Protein AF-A0A6B3I8T2-F1 (afdb_monomer_lite)

pLDDT: mean 83.53, std 14.92, range [46.38, 98.0]

Sequence (114 aa):
TLPPAAKAWGFLQDWTVAYGYRPGRAAVWMAVLWAAGTAAFSQYDPASIKNDESPLWNPALYALDLLIPVINLGQDGYWRMEGGWQWAAAGLVLVGWVLATTVAAGASRLLRRG

Foldseek 3Di:
DDDPVVVLVVVVVVVVVPDDDALVVLVVVLVNQLVVQQVVCVVDDFDWPDPPPADPDRSSLCLNCLLQVPDHPRHVNTTDQDDCRVVVSVVSNVSSVVSVVSSVVRVVVVVVVD

Structure (mmCIF, N/CA/C/O backbone):
data_AF-A0A6B3I8T2-F1
#
_entry.id   AF-A0A6B3I8T2-F1
#
loop_
_atom_site.group_PDB
_atom_site.id
_atom_site.type_symbol
_atom_site.label_atom_id
_atom_site.label_alt_id
_atom_site.label_comp_id
_atom_site.label_asym_id
_atom_site.label_entity_id
_atom_site.label_seq_id
_atom_site.pdbx_PDB_ins_code
_atom_site.Cartn_x
_atom_site.Cartn_y
_atom_site.Cartn_z
_atom_site.occupancy
_atom_site.B_iso_or_equiv
_atom_site.auth_seq_id
_atom_site.auth_comp_id
_atom_site.auth_asym_id
_atom_site.auth_atom_id
_atom_site.pdbx_PDB_model_num
ATOM 1 N N . THR A 1 1 ? -9.617 -27.587 -6.616 1.00 60.47 1 THR A N 1
ATOM 2 C CA . THR A 1 1 ? -8.981 -26.486 -5.860 1.00 60.47 1 THR A CA 1
ATOM 3 C C . THR A 1 1 ? -9.413 -25.183 -6.513 1.00 60.47 1 THR A C 1
ATOM 5 O O . THR A 1 1 ? -9.269 -25.060 -7.720 1.00 60.47 1 THR A O 1
ATOM 8 N N . LEU A 1 2 ? -10.091 -24.280 -5.796 1.00 48.22 2 LEU A N 1
ATOM 9 C CA . LEU A 1 2 ? -10.659 -23.065 -6.410 1.00 48.22 2 LEU A CA 1
ATOM 10 C C . LEU A 1 2 ? -9.549 -22.105 -6.885 1.00 48.22 2 LEU A C 1
ATOM 12 O O . LEU A 1 2 ? -8.516 -22.029 -6.214 1.00 48.22 2 LEU A O 1
ATOM 16 N N . PRO A 1 3 ? -9.756 -21.362 -7.993 1.00 65.94 3 PRO A N 1
ATOM 17 C CA . PRO A 1 3 ? -8.802 -20.365 -8.467 1.00 65.94 3 PRO A CA 1
ATOM 18 C C . PRO A 1 3 ? -8.499 -19.337 -7.365 1.00 65.94 3 PRO A C 1
ATOM 20 O O . PRO A 1 3 ? -9.426 -18.936 -6.652 1.00 65.94 3 PRO A O 1
ATOM 23 N N . PRO A 1 4 ? -7.250 -18.856 -7.232 1.00 62.53 4 PRO A N 1
ATOM 24 C CA . PRO A 1 4 ? -6.863 -17.892 -6.195 1.00 62.53 4 PRO A CA 1
ATOM 25 C C . PRO A 1 4 ? -7.779 -16.658 -6.139 1.00 62.53 4 PRO A C 1
ATOM 27 O O . PRO A 1 4 ? -8.145 -16.200 -5.058 1.00 62.53 4 PRO A O 1
ATOM 30 N N . ALA A 1 5 ? -8.236 -16.188 -7.305 1.00 56.84 5 ALA A N 1
ATOM 31 C CA . ALA A 1 5 ? -9.156 -15.061 -7.449 1.00 56.84 5 ALA A CA 1
ATOM 32 C C . ALA A 1 5 ? -10.535 -15.303 -6.805 1.00 56.84 5 ALA A C 1
ATOM 34 O O . ALA A 1 5 ? -11.098 -14.402 -6.190 1.00 56.84 5 ALA A O 1
ATOM 35 N N . ALA A 1 6 ? -11.063 -16.528 -6.877 1.00 60.25 6 ALA A N 1
ATOM 36 C CA . ALA A 1 6 ? -12.357 -16.872 -6.286 1.00 60.25 6 ALA A CA 1
ATOM 37 C C . ALA A 1 6 ? -12.285 -16.934 -4.752 1.00 60.25 6 ALA A C 1
ATOM 39 O O . ALA A 1 6 ? -13.232 -16.565 -4.062 1.00 60.25 6 ALA A O 1
ATOM 40 N N . LYS A 1 7 ? -11.135 -17.354 -4.211 1.00 61.59 7 LYS A N 1
ATOM 41 C CA . LYS A 1 7 ? -10.896 -17.378 -2.763 1.00 61.59 7 LYS A CA 1
ATOM 42 C C . LYS A 1 7 ? -10.745 -15.962 -2.199 1.00 61.59 7 LYS A C 1
ATOM 44 O O . LYS A 1 7 ? -11.273 -15.683 -1.128 1.00 61.59 7 LYS A O 1
ATOM 49 N N . ALA A 1 8 ? -10.095 -15.069 -2.948 1.00 61.38 8 ALA A N 1
ATOM 50 C CA . ALA A 1 8 ? -10.016 -13.647 -2.622 1.00 61.38 8 ALA A CA 1
ATOM 51 C C . ALA A 1 8 ? -11.395 -12.964 -2.680 1.00 61.38 8 ALA A C 1
ATOM 53 O O . ALA A 1 8 ? -11.730 -12.193 -1.787 1.00 61.38 8 ALA A O 1
ATOM 54 N N . TRP A 1 9 ? -12.222 -13.302 -3.676 1.00 65.25 9 TRP A N 1
ATOM 55 C CA . TRP A 1 9 ? -13.585 -12.779 -3.813 1.00 65.25 9 TRP A CA 1
ATOM 56 C C . TRP A 1 9 ? -14.516 -13.211 -2.671 1.00 65.25 9 TRP A C 1
ATOM 58 O O . TRP A 1 9 ? -15.245 -12.384 -2.128 1.00 65.25 9 TRP A O 1
ATOM 68 N N . GLY A 1 10 ? -14.449 -14.482 -2.256 1.00 63.66 10 GLY A N 1
ATOM 69 C CA . GLY A 1 10 ? -15.210 -14.979 -1.104 1.00 63.66 10 GLY A CA 1
ATOM 70 C C . GLY A 1 10 ? -14.803 -14.297 0.205 1.00 63.66 10 GLY A C 1
ATOM 71 O O . GLY A 1 10 ? -15.658 -13.874 0.975 1.00 63.66 10 GLY A O 1
ATOM 72 N N . PHE A 1 11 ? -13.500 -14.079 0.410 1.00 61.91 11 PHE A N 1
ATOM 73 C CA . PHE A 1 11 ? -13.003 -13.350 1.581 1.00 61.91 11 PHE A CA 1
ATOM 74 C C . PHE A 1 11 ? -13.473 -11.889 1.601 1.00 61.91 11 PHE A C 1
ATOM 76 O O . PHE A 1 11 ? -13.807 -11.354 2.654 1.00 61.91 11 PHE A O 1
ATOM 83 N N . LEU A 1 12 ? -13.531 -11.252 0.428 1.00 61.94 12 LEU A N 1
ATOM 84 C CA . LEU A 1 12 ? -14.005 -9.881 0.257 1.00 61.94 12 LEU A CA 1
ATOM 85 C C . LEU A 1 12 ? -15.506 -9.742 0.576 1.00 61.94 12 LEU A C 1
ATOM 87 O O . LEU A 1 12 ? -15.923 -8.750 1.183 1.00 61.94 12 LEU A O 1
ATOM 91 N N . GLN A 1 13 ? -16.311 -10.738 0.195 1.00 62.25 13 GLN A N 1
ATOM 92 C CA . GLN 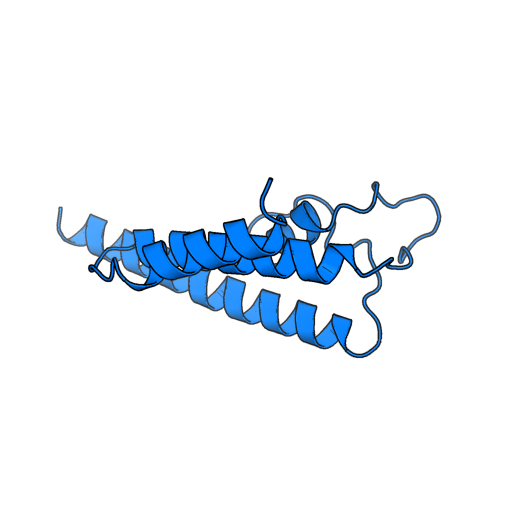A 1 13 ? -17.744 -10.795 0.505 1.00 62.25 13 GLN A CA 1
ATOM 93 C C . GLN A 1 13 ? -17.995 -10.966 2.004 1.00 62.25 13 GLN A C 1
ATOM 95 O O . GLN A 1 13 ? -18.745 -10.187 2.588 1.00 62.25 13 GLN A O 1
ATOM 100 N N . ASP A 1 14 ? -17.314 -11.909 2.651 1.00 63.44 14 ASP A N 1
ATOM 101 C CA . ASP A 1 14 ? -17.508 -12.153 4.085 1.00 63.44 14 ASP A CA 1
ATOM 102 C C . ASP A 1 14 ? -17.078 -10.946 4.941 1.00 63.44 14 ASP A C 1
ATOM 104 O O . ASP A 1 14 ? -17.696 -10.632 5.961 1.00 63.44 14 ASP A O 1
ATOM 108 N N . TRP A 1 15 ? -16.062 -10.199 4.499 1.00 54.19 15 TRP A N 1
ATOM 109 C CA . TRP A 1 15 ? -15.579 -9.006 5.196 1.00 54.19 15 TRP A CA 1
ATOM 110 C C . TRP A 1 15 ? -16.427 -7.750 4.994 1.00 54.19 15 TRP A C 1
ATOM 112 O O . TRP A 1 15 ? -16.490 -6.902 5.886 1.00 54.19 15 TRP A O 1
ATOM 122 N N . THR A 1 16 ? -17.099 -7.614 3.850 1.00 54.97 16 THR A N 1
ATOM 123 C CA . THR A 1 16 ? -17.998 -6.474 3.600 1.00 54.97 16 THR A CA 1
ATOM 124 C C . THR A 1 16 ? -19.311 -6.589 4.375 1.00 54.97 16 THR A C 1
ATOM 126 O O . THR A 1 16 ? -19.879 -5.564 4.755 1.00 54.97 16 THR A O 1
ATOM 129 N N . VAL A 1 17 ? -19.755 -7.810 4.690 1.00 52.25 17 VAL A N 1
ATOM 130 C CA . VAL A 1 17 ? -20.982 -8.074 5.464 1.00 52.25 17 VAL A CA 1
ATOM 131 C C . VAL A 1 17 ? -20.791 -7.820 6.971 1.00 52.25 17 VAL A C 1
ATOM 133 O O . VAL A 1 17 ? -21.732 -7.408 7.651 1.00 52.25 17 VAL A O 1
ATOM 136 N N . ALA A 1 18 ? -19.571 -7.950 7.507 1.00 46.38 18 ALA A N 1
ATOM 137 C CA . ALA A 1 18 ? -19.254 -7.665 8.914 1.00 46.38 18 ALA A CA 1
ATOM 138 C C . ALA A 1 18 ? -19.032 -6.155 9.186 1.00 46.38 18 ALA A C 1
ATOM 140 O O . ALA A 1 18 ? -17.961 -5.704 9.597 1.00 46.38 18 ALA A O 1
ATOM 141 N N . TYR A 1 19 ? -20.056 -5.334 8.945 1.00 50.28 19 TYR A N 1
ATOM 142 C CA . TYR A 1 19 ? -20.011 -3.873 9.082 1.00 50.28 19 TYR A CA 1
ATOM 143 C C . TYR A 1 19 ? -20.284 -3.424 10.540 1.00 50.28 19 TYR A C 1
ATOM 145 O O . TYR A 1 19 ? -21.430 -3.256 10.945 1.00 50.28 19 TYR A O 1
ATOM 153 N N . GLY A 1 20 ? -19.235 -3.187 11.346 1.00 46.81 20 GLY A N 1
ATOM 154 C CA . GLY A 1 20 ? -19.357 -2.698 12.735 1.00 46.81 20 GLY A CA 1
ATOM 155 C C . GLY A 1 20 ? -18.251 -1.713 13.154 1.00 46.81 20 GLY A C 1
ATOM 156 O O . GLY A 1 20 ? -17.068 -1.961 12.947 1.00 46.81 20 GLY A O 1
ATOM 157 N N . TYR A 1 21 ? -18.632 -0.558 13.714 1.00 50.22 21 TYR A N 1
ATOM 158 C CA . TYR A 1 21 ? -17.785 0.584 14.121 1.00 50.22 21 TYR A CA 1
ATOM 159 C C . TYR A 1 21 ? -16.541 0.215 14.962 1.00 50.22 21 TYR A C 1
ATOM 161 O O . TYR A 1 21 ? -16.706 -0.237 16.091 1.00 50.22 21 TYR A O 1
ATOM 169 N N . ARG A 1 22 ? -15.319 0.499 14.463 1.00 60.88 22 ARG A N 1
ATOM 170 C CA . ARG A 1 22 ? -14.045 0.709 15.210 1.00 60.88 22 ARG A CA 1
ATOM 171 C C . ARG A 1 22 ? -12.882 0.999 14.229 1.00 60.88 22 ARG A C 1
ATOM 173 O O . ARG A 1 22 ? -12.980 0.598 13.071 1.00 60.88 22 ARG A O 1
ATOM 180 N N . PRO A 1 23 ? -11.777 1.652 14.645 1.00 59.50 23 PRO A N 1
ATOM 181 C CA . PRO A 1 23 ? -10.592 1.935 13.808 1.00 59.50 23 PRO A CA 1
ATOM 182 C C . PRO A 1 23 ? -9.995 0.728 13.061 1.00 59.50 23 PRO A C 1
ATOM 184 O O . PRO A 1 23 ? -9.318 0.917 12.054 1.00 59.50 23 PRO A O 1
ATOM 187 N N . GLY A 1 24 ? -10.325 -0.506 13.460 1.00 67.25 24 GLY A N 1
ATOM 188 C CA . GLY A 1 24 ? -10.019 -1.713 12.683 1.00 67.25 24 GLY A CA 1
ATOM 189 C C . GLY A 1 24 ? -10.550 -1.692 11.241 1.00 67.25 24 GLY A C 1
ATOM 190 O O . GLY A 1 24 ? -9.975 -2.345 10.382 1.00 67.25 24 GLY A O 1
ATOM 191 N N . ARG A 1 25 ? -11.577 -0.890 10.925 1.00 78.69 25 ARG A N 1
ATOM 192 C CA . ARG A 1 25 ? -12.138 -0.782 9.565 1.00 78.69 25 ARG A CA 1
ATOM 193 C C . ARG A 1 25 ? -11.180 -0.155 8.554 1.00 78.69 25 ARG A C 1
ATOM 195 O O . ARG A 1 25 ? -11.179 -0.549 7.396 1.00 78.69 25 ARG A O 1
ATOM 202 N N . ALA A 1 26 ? -10.375 0.817 8.972 1.00 81.56 26 ALA A N 1
ATOM 203 C CA . ALA A 1 26 ? -9.393 1.413 8.072 1.00 81.56 26 ALA A CA 1
ATOM 204 C C . ALA A 1 26 ? -8.219 0.451 7.834 1.00 81.56 26 ALA A C 1
ATOM 206 O O . ALA A 1 26 ? -7.764 0.334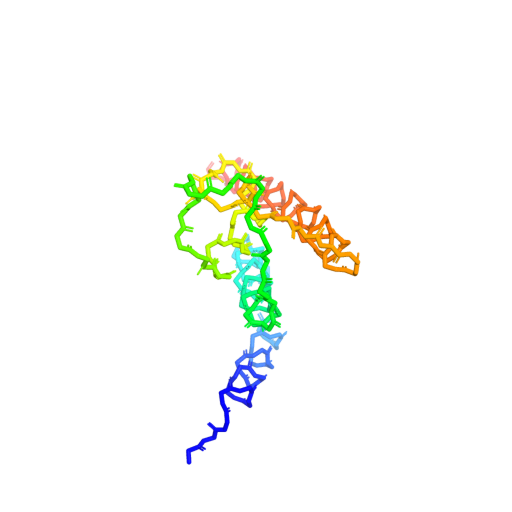 6.705 1.00 81.56 26 ALA A O 1
ATOM 207 N N . ALA A 1 27 ? -7.811 -0.319 8.851 1.00 81.94 27 ALA A N 1
ATOM 208 C CA . ALA A 1 27 ? -6.837 -1.401 8.684 1.00 81.94 27 ALA A CA 1
ATOM 209 C C . ALA A 1 27 ? -7.357 -2.504 7.745 1.00 81.94 27 ALA A C 1
ATOM 211 O O . ALA A 1 27 ? -6.621 -3.003 6.899 1.00 81.94 27 ALA A O 1
ATOM 212 N N . VAL A 1 28 ? -8.648 -2.829 7.848 1.00 86.12 28 VAL A N 1
ATOM 213 C CA . VAL A 1 28 ? -9.344 -3.750 6.944 1.00 86.12 28 VAL A CA 1
ATOM 214 C C . VAL A 1 28 ? -9.260 -3.266 5.492 1.00 86.12 28 VAL A C 1
ATOM 216 O O . VAL A 1 28 ? -8.800 -3.997 4.616 1.00 86.12 28 VAL A O 1
ATOM 219 N N . TRP A 1 29 ? -9.661 -2.019 5.236 1.00 88.31 29 TRP A N 1
ATOM 220 C CA . TRP A 1 29 ? -9.586 -1.434 3.897 1.00 88.31 29 TRP A CA 1
ATOM 221 C C . TRP A 1 29 ? -8.151 -1.324 3.383 1.00 88.31 29 TRP A C 1
ATOM 223 O O . TRP A 1 29 ? -7.919 -1.581 2.206 1.00 88.31 29 TRP A O 1
ATOM 233 N N . MET A 1 30 ? -7.188 -1.024 4.258 1.00 90.00 30 MET A N 1
ATOM 234 C CA . MET A 1 30 ? -5.764 -1.035 3.921 1.00 90.00 30 MET A CA 1
ATOM 235 C C . MET A 1 30 ? -5.330 -2.415 3.414 1.00 90.00 30 MET A C 1
ATOM 237 O O . MET A 1 30 ? -4.699 -2.508 2.369 1.00 90.00 30 MET A O 1
ATOM 241 N N . ALA A 1 31 ? -5.716 -3.492 4.107 1.00 90.69 31 ALA A N 1
ATOM 242 C CA . ALA A 1 31 ? -5.383 -4.860 3.711 1.00 90.69 31 ALA A CA 1
ATOM 243 C C . ALA A 1 31 ? -6.035 -5.259 2.376 1.00 90.69 31 ALA A C 1
ATOM 245 O O . ALA A 1 31 ? -5.389 -5.886 1.538 1.00 90.69 31 ALA A O 1
ATOM 246 N N . VAL A 1 32 ? -7.293 -4.862 2.152 1.00 92.50 32 VAL A N 1
ATOM 247 C CA . VAL A 1 32 ? -8.002 -5.096 0.883 1.00 92.50 32 VAL A CA 1
ATOM 248 C C . VAL A 1 32 ? -7.320 -4.366 -0.272 1.00 92.50 32 VAL A C 1
ATOM 250 O O . VAL A 1 32 ? -7.050 -4.973 -1.307 1.00 92.50 32 VAL A O 1
ATOM 253 N N . LEU A 1 33 ? -7.015 -3.079 -0.099 1.00 94.69 33 LEU A N 1
ATOM 254 C CA . LEU A 1 33 ? -6.334 -2.284 -1.118 1.00 94.69 33 LEU A CA 1
ATOM 255 C C . LEU A 1 33 ? -4.918 -2.786 -1.374 1.00 94.69 33 LEU A C 1
ATOM 257 O O . LEU A 1 33 ? -4.482 -2.799 -2.519 1.00 94.69 33 LEU A O 1
ATOM 261 N N . TRP A 1 34 ? -4.221 -3.245 -0.337 1.00 95.75 34 TRP A N 1
ATOM 262 C CA . TRP A 1 34 ? -2.902 -3.846 -0.472 1.00 95.75 34 TRP A CA 1
ATOM 263 C C . TRP A 1 34 ? -2.961 -5.131 -1.295 1.00 95.75 34 TRP A C 1
ATOM 265 O O . TRP A 1 34 ? -2.189 -5.288 -2.240 1.00 95.75 34 TRP A O 1
ATOM 275 N N . ALA A 1 35 ? -3.911 -6.022 -1.005 1.00 94.19 35 ALA A N 1
ATOM 276 C CA . ALA A 1 35 ? -4.101 -7.246 -1.776 1.00 94.19 35 ALA A CA 1
ATOM 277 C C . ALA A 1 35 ? -4.483 -6.946 -3.237 1.00 94.19 35 ALA A C 1
ATOM 279 O O . ALA A 1 35 ? -3.923 -7.543 -4.157 1.00 94.19 35 ALA A O 1
ATOM 280 N N . ALA A 1 36 ? -5.392 -5.991 -3.460 1.00 94.62 36 ALA A N 1
ATOM 281 C CA . ALA A 1 36 ? -5.799 -5.567 -4.798 1.00 94.62 36 ALA A CA 1
ATOM 282 C C . ALA A 1 36 ? -4.640 -4.924 -5.579 1.00 94.62 36 ALA A C 1
ATOM 284 O O . ALA A 1 36 ? -4.404 -5.286 -6.729 1.00 94.62 36 ALA A O 1
ATOM 285 N N . GLY A 1 37 ? -3.881 -4.025 -4.945 1.00 95.31 37 GLY A N 1
ATOM 286 C CA . GLY A 1 37 ? -2.691 -3.400 -5.518 1.00 95.31 37 GLY A CA 1
ATOM 287 C C . GLY A 1 37 ? -1.618 -4.431 -5.852 1.00 95.31 37 GLY A C 1
ATOM 288 O O . GLY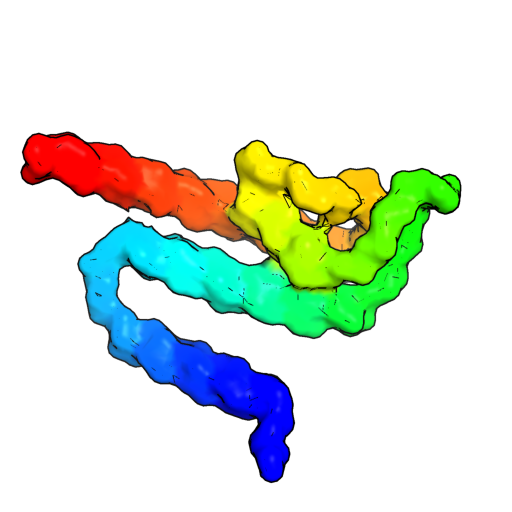 A 1 37 ? -1.107 -4.432 -6.963 1.00 95.31 37 GLY A O 1
ATOM 289 N N . THR A 1 38 ? -1.353 -5.377 -4.948 1.00 95.94 38 THR A N 1
ATOM 290 C CA . THR A 1 38 ? -0.418 -6.490 -5.184 1.00 95.94 38 THR A CA 1
ATOM 291 C C . THR A 1 38 ? -0.809 -7.291 -6.425 1.00 95.94 38 THR A C 1
ATOM 293 O O . THR A 1 38 ? 0.032 -7.543 -7.282 1.00 95.94 38 THR A O 1
ATOM 296 N N . ALA A 1 39 ? -2.085 -7.671 -6.539 1.00 94.94 39 ALA A N 1
ATOM 297 C CA . ALA A 1 39 ? -2.586 -8.448 -7.670 1.00 94.94 39 ALA A CA 1
ATOM 298 C C . ALA A 1 39 ? -2.584 -7.658 -8.989 1.00 94.94 39 ALA A C 1
ATOM 300 O O . ALA A 1 39 ? -2.398 -8.244 -10.054 1.00 94.94 39 ALA A O 1
ATOM 301 N N . ALA A 1 40 ? -2.802 -6.343 -8.929 1.00 94.19 40 ALA A N 1
ATOM 302 C CA . ALA A 1 40 ? -2.735 -5.475 -10.095 1.00 94.19 40 ALA A CA 1
ATOM 303 C C . ALA A 1 40 ? -1.277 -5.294 -10.549 1.00 94.19 40 ALA A C 1
ATOM 305 O O . ALA A 1 40 ? -0.940 -5.625 -11.682 1.00 94.19 40 ALA A O 1
ATOM 306 N N . PHE A 1 41 ? -0.392 -4.856 -9.651 1.00 94.81 41 PHE A N 1
ATOM 307 C CA . PHE A 1 41 ? 1.017 -4.609 -9.957 1.00 94.81 41 PHE A CA 1
ATOM 308 C C . PHE A 1 41 ? 1.805 -5.883 -10.277 1.00 94.81 41 PHE A C 1
ATOM 310 O O . PHE A 1 41 ? 2.807 -5.796 -10.974 1.00 94.81 41 PHE A O 1
ATOM 317 N N . SER A 1 42 ? 1.353 -7.076 -9.865 1.00 94.25 42 SER A N 1
ATOM 318 C CA . SER A 1 42 ? 1.974 -8.334 -10.309 1.00 94.25 42 SER A CA 1
ATOM 319 C C . SER A 1 42 ? 1.801 -8.607 -11.805 1.00 94.25 42 SER A C 1
ATOM 321 O O . SER A 1 42 ? 2.474 -9.482 -12.335 1.00 94.25 42 SER A O 1
ATOM 323 N N . GLN A 1 43 ? 0.880 -7.906 -12.476 1.00 93.81 43 GLN A N 1
ATOM 324 C CA . GLN A 1 43 ? 0.693 -7.977 -13.930 1.00 93.81 43 GLN A CA 1
ATOM 325 C C . GLN A 1 43 ? 1.571 -6.969 -14.684 1.00 93.81 43 GLN A C 1
ATOM 327 O O . GLN A 1 43 ? 1.514 -6.909 -15.911 1.00 93.81 43 GLN A O 1
ATOM 332 N N . TYR A 1 44 ? 2.335 -6.146 -13.964 1.00 91.44 44 TYR A N 1
ATOM 333 C CA . TYR A 1 44 ? 3.199 -5.122 -14.529 1.00 91.44 44 TYR A CA 1
ATOM 334 C C . TYR A 1 44 ? 4.665 -5.456 -14.254 1.00 91.44 44 TYR A C 1
ATOM 336 O O . TYR A 1 44 ? 5.023 -5.868 -13.149 1.00 91.44 44 TYR A O 1
ATOM 344 N N . ASP A 1 45 ? 5.498 -5.256 -15.271 1.00 90.50 45 ASP A N 1
ATOM 345 C CA . ASP A 1 45 ? 6.948 -5.395 -15.186 1.00 90.50 45 ASP A CA 1
ATOM 346 C C . ASP A 1 45 ? 7.581 -4.006 -15.377 1.00 90.50 45 ASP A C 1
ATOM 348 O O . ASP A 1 45 ? 7.755 -3.550 -16.514 1.00 90.50 45 ASP A O 1
ATOM 352 N N . PRO A 1 46 ? 7.791 -3.246 -14.285 1.00 91.06 46 PRO A N 1
ATOM 353 C CA . PRO A 1 46 ? 8.312 -1.892 -14.367 1.00 91.06 46 PRO A CA 1
ATOM 354 C C . PRO A 1 46 ? 9.790 -1.880 -14.744 1.00 91.06 46 PRO A C 1
ATOM 356 O O . PRO A 1 46 ? 10.613 -2.573 -14.149 1.00 91.06 46 PRO A O 1
ATOM 359 N N . ALA A 1 47 ? 10.161 -0.960 -15.631 1.00 90.56 47 ALA A N 1
ATOM 360 C CA . ALA A 1 47 ? 11.562 -0.604 -15.797 1.00 90.56 47 ALA A CA 1
ATOM 361 C C . ALA A 1 47 ? 12.090 0.066 -14.517 1.00 90.56 47 ALA A C 1
ATOM 363 O O . ALA A 1 47 ? 11.417 0.922 -13.925 1.00 90.56 47 ALA A O 1
ATOM 364 N N . SER A 1 48 ? 13.308 -0.284 -14.104 1.00 91.25 48 SER A N 1
ATOM 365 C CA . SER A 1 48 ? 13.987 0.447 -13.040 1.00 91.25 48 SER A CA 1
ATOM 366 C C . SER A 1 48 ? 14.378 1.849 -13.522 1.00 91.25 48 SER A C 1
ATOM 368 O O . SER A 1 48 ? 14.693 2.079 -14.691 1.00 91.25 48 SER A O 1
ATOM 370 N N . ILE A 1 49 ? 14.327 2.827 -12.619 1.00 89.38 49 ILE A N 1
ATOM 371 C CA . ILE A 1 49 ? 14.713 4.216 -12.919 1.00 89.38 49 ILE A CA 1
ATOM 372 C C . ILE A 1 49 ? 16.234 4.323 -13.081 1.00 89.38 49 ILE A C 1
ATOM 374 O O . ILE A 1 49 ? 16.722 5.078 -13.922 1.00 89.38 49 ILE A O 1
ATOM 378 N N . LYS A 1 50 ? 16.977 3.551 -12.284 1.00 86.31 50 LYS A N 1
ATOM 379 C CA . LYS A 1 50 ? 18.423 3.384 -12.397 1.00 86.31 50 LYS A CA 1
ATOM 380 C C . LYS A 1 50 ? 18.736 1.928 -12.707 1.00 86.31 50 LYS A C 1
ATOM 382 O O . LYS A 1 50 ? 18.350 1.038 -11.948 1.00 86.31 50 LYS A O 1
ATOM 387 N N . ASN A 1 51 ? 19.459 1.708 -13.797 1.00 69.69 51 ASN A N 1
ATOM 388 C CA . ASN A 1 51 ? 19.952 0.384 -14.153 1.00 69.69 51 ASN A CA 1
ATOM 389 C C . ASN A 1 51 ? 20.970 -0.068 -13.086 1.00 69.69 51 ASN A C 1
ATOM 391 O O . ASN A 1 51 ? 21.819 0.723 -12.683 1.00 69.69 51 ASN A O 1
ATOM 395 N N . ASP A 1 52 ? 20.831 -1.306 -12.606 1.00 74.00 52 ASP A N 1
ATOM 396 C CA . ASP A 1 52 ? 21.725 -2.004 -11.660 1.00 74.00 52 ASP A CA 1
ATOM 397 C C . ASP A 1 52 ? 21.768 -1.525 -10.189 1.00 74.00 52 ASP A C 1
ATOM 399 O O . ASP A 1 52 ? 22.473 -2.119 -9.376 1.00 74.00 52 ASP A O 1
ATOM 403 N N . GLU A 1 53 ? 20.970 -0.523 -9.799 1.00 83.06 53 GLU A N 1
ATOM 404 C CA . GLU A 1 53 ? 20.850 -0.063 -8.396 1.00 83.06 53 GLU A CA 1
ATOM 405 C C . GLU A 1 53 ? 19.483 -0.371 -7.749 1.00 83.06 53 GLU A C 1
ATOM 407 O O . GLU A 1 53 ? 19.234 0.030 -6.611 1.00 83.06 53 GLU A O 1
ATOM 412 N N . SER A 1 54 ? 18.574 -1.058 -8.449 1.00 85.44 54 SER A N 1
ATOM 413 C CA . SER A 1 54 ? 17.235 -1.369 -7.931 1.00 85.44 54 SER A CA 1
ATOM 414 C C . SER A 1 54 ? 17.191 -2.688 -7.153 1.00 85.44 54 SER A C 1
ATOM 416 O O . SER A 1 54 ? 17.851 -3.654 -7.543 1.00 85.44 54 SER A O 1
ATOM 418 N N . PRO A 1 55 ? 16.358 -2.790 -6.100 1.00 90.56 55 PRO A N 1
ATOM 419 C CA . PRO A 1 55 ? 16.035 -4.087 -5.517 1.00 90.56 55 PRO A CA 1
ATOM 420 C C . PRO A 1 55 ? 15.291 -4.969 -6.526 1.00 90.56 55 PRO A C 1
ATOM 422 O O . PRO A 1 55 ? 14.914 -4.531 -7.611 1.00 90.56 55 PRO A O 1
ATOM 425 N N . LEU A 1 56 ? 15.037 -6.226 -6.161 1.00 91.44 56 LEU A N 1
ATOM 426 C CA . LEU A 1 56 ? 14.139 -7.074 -6.945 1.00 91.44 56 LEU A CA 1
ATOM 427 C C . LEU A 1 56 ? 12.714 -6.509 -6.892 1.00 91.44 56 LEU A C 1
ATOM 429 O O . LEU A 1 56 ? 12.244 -6.103 -5.822 1.00 91.44 56 LEU A O 1
ATOM 433 N N . TRP A 1 57 ? 12.039 -6.506 -8.045 1.00 93.88 57 TRP A N 1
ATOM 434 C CA . TRP A 1 57 ? 10.649 -6.071 -8.151 1.00 93.88 57 TRP A CA 1
ATOM 435 C C . TRP A 1 57 ? 9.772 -6.926 -7.248 1.00 93.88 57 TRP A C 1
ATOM 437 O O . TRP A 1 57 ? 9.717 -8.152 -7.376 1.00 93.88 57 TRP A O 1
ATOM 447 N N . ASN A 1 58 ? 9.087 -6.270 -6.315 1.00 95.56 58 ASN A N 1
ATOM 448 C CA . ASN A 1 58 ? 8.120 -6.919 -5.455 1.00 95.56 58 ASN A CA 1
ATOM 449 C C . ASN A 1 58 ? 6.822 -6.099 -5.448 1.00 95.56 58 ASN A C 1
ATOM 451 O O . ASN A 1 58 ? 6.742 -5.092 -4.739 1.00 95.56 58 ASN A O 1
ATOM 455 N N . PRO A 1 59 ? 5.783 -6.538 -6.180 1.00 95.31 59 PRO A N 1
ATOM 456 C CA . PRO A 1 59 ? 4.537 -5.785 -6.301 1.00 95.31 59 PRO A CA 1
ATOM 457 C C . PRO A 1 59 ? 3.806 -5.638 -4.961 1.00 95.31 59 PRO A C 1
ATOM 459 O O . PRO A 1 59 ? 3.095 -4.656 -4.759 1.00 95.31 59 PRO A O 1
ATOM 462 N N . ALA A 1 60 ? 3.998 -6.578 -4.026 1.00 95.62 60 ALA A N 1
ATOM 463 C CA . ALA A 1 60 ? 3.388 -6.511 -2.702 1.00 95.62 60 ALA A CA 1
ATOM 464 C C . ALA A 1 60 ? 4.046 -5.448 -1.819 1.00 95.62 60 ALA A C 1
ATOM 466 O O . ALA A 1 60 ? 3.342 -4.722 -1.119 1.00 95.62 60 ALA A O 1
ATOM 467 N N . LEU A 1 61 ? 5.378 -5.349 -1.858 1.00 96.25 61 LEU A N 1
ATOM 468 C CA . LEU A 1 61 ? 6.116 -4.304 -1.146 1.00 96.25 61 LEU A CA 1
ATOM 469 C C . LEU A 1 61 ? 5.885 -2.936 -1.788 1.00 96.25 61 LEU A C 1
ATOM 471 O O . LEU A 1 61 ? 5.654 -1.975 -1.068 1.00 96.25 61 LEU A O 1
ATOM 475 N N . TYR A 1 62 ? 5.843 -2.861 -3.121 1.00 96.94 62 TYR A N 1
ATOM 476 C CA . TYR A 1 62 ? 5.516 -1.626 -3.829 1.00 96.94 62 TYR A CA 1
ATOM 477 C C . TYR A 1 62 ? 4.117 -1.115 -3.463 1.00 96.94 62 TYR A C 1
ATOM 479 O O . TYR A 1 62 ? 3.964 0.032 -3.062 1.00 96.94 62 TYR A O 1
ATOM 487 N N . ALA A 1 63 ? 3.089 -1.972 -3.513 1.00 97.00 63 ALA A N 1
ATOM 488 C CA . ALA A 1 63 ? 1.738 -1.589 -3.098 1.00 97.00 63 ALA A CA 1
ATOM 489 C C . ALA A 1 63 ? 1.680 -1.137 -1.628 1.00 97.00 63 ALA A C 1
ATOM 491 O O . ALA A 1 63 ? 0.900 -0.247 -1.288 1.00 97.00 63 ALA A O 1
ATOM 492 N N . LEU A 1 64 ? 2.484 -1.759 -0.759 1.00 96.31 64 LEU A N 1
ATOM 493 C CA . LEU A 1 64 ? 2.558 -1.409 0.655 1.00 96.31 64 LEU A CA 1
ATOM 494 C C . LEU A 1 64 ? 3.247 -0.056 0.876 1.00 96.31 64 LEU A C 1
ATOM 496 O O . LEU A 1 64 ? 2.738 0.726 1.673 1.00 96.31 64 LEU A O 1
ATOM 500 N N . ASP A 1 65 ? 4.317 0.246 0.135 1.00 95.69 65 ASP A N 1
ATOM 501 C CA . ASP A 1 65 ? 4.972 1.564 0.131 1.00 95.69 65 ASP A CA 1
ATOM 502 C C . ASP A 1 65 ? 3.999 2.673 -0.268 1.00 95.69 65 ASP A C 1
ATOM 504 O O . ASP A 1 65 ? 3.918 3.705 0.393 1.00 95.69 65 ASP A O 1
ATOM 508 N N . LEU A 1 66 ? 3.186 2.440 -1.303 1.00 96.81 66 LEU A N 1
ATOM 509 C CA . LEU A 1 66 ? 2.192 3.427 -1.725 1.00 96.81 66 LEU A CA 1
ATOM 510 C C . LEU A 1 66 ? 1.079 3.626 -0.681 1.00 96.81 66 LEU A C 1
ATOM 512 O O . LEU A 1 66 ? 0.565 4.732 -0.529 1.00 96.81 66 LEU A O 1
ATOM 516 N N . LEU A 1 67 ? 0.679 2.569 0.032 1.00 95.50 67 LEU A N 1
ATOM 517 C CA . LEU A 1 67 ? -0.403 2.629 1.021 1.00 95.50 67 LEU A CA 1
ATOM 518 C C . LEU A 1 67 ? 0.035 3.154 2.390 1.00 95.50 67 LEU A C 1
ATOM 520 O O . LEU A 1 67 ? -0.790 3.740 3.094 1.00 95.50 67 LEU A O 1
ATOM 524 N N . ILE A 1 68 ? 1.289 2.922 2.788 1.00 94.62 68 ILE A N 1
ATOM 525 C CA . ILE A 1 68 ? 1.831 3.311 4.093 1.00 94.62 68 ILE A CA 1
ATOM 526 C C . ILE A 1 68 ? 2.744 4.530 3.911 1.00 94.62 68 ILE A C 1
ATOM 528 O O . ILE A 1 68 ? 3.955 4.385 3.797 1.00 94.62 68 ILE A O 1
ATOM 532 N N . PRO A 1 69 ? 2.206 5.760 3.989 1.00 89.62 69 PRO A N 1
ATOM 533 C CA . PRO A 1 69 ? 2.941 6.964 3.593 1.00 89.62 69 PRO A CA 1
ATOM 534 C C . PRO A 1 69 ? 4.120 7.342 4.502 1.00 89.62 69 PRO A C 1
ATOM 536 O O . PRO A 1 69 ? 4.877 8.256 4.192 1.00 89.62 69 PRO A O 1
ATOM 539 N N . VAL A 1 70 ? 4.234 6.711 5.671 1.00 89.00 70 VAL A N 1
ATOM 540 C CA . VAL A 1 70 ? 5.225 7.064 6.699 1.00 89.00 70 VAL A CA 1
ATOM 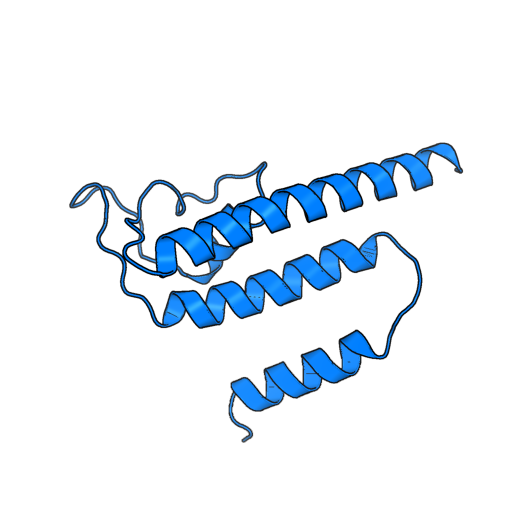541 C C . VAL A 1 70 ? 6.489 6.209 6.585 1.00 89.00 70 VAL A C 1
ATOM 543 O O . VAL A 1 70 ? 7.539 6.604 7.086 1.00 89.00 70 VAL A O 1
ATOM 546 N N . ILE A 1 71 ? 6.394 5.033 5.963 1.00 89.12 71 ILE A N 1
ATOM 547 C CA . ILE A 1 71 ? 7.473 4.045 5.921 1.00 89.12 71 ILE A CA 1
ATOM 548 C C . ILE A 1 71 ? 7.894 3.862 4.470 1.00 89.12 71 ILE A C 1
ATOM 550 O O . ILE A 1 71 ? 7.048 3.788 3.591 1.00 89.12 71 ILE A O 1
ATOM 554 N N . ASN A 1 72 ? 9.200 3.755 4.244 1.00 90.50 72 ASN A N 1
ATOM 555 C CA . ASN A 1 72 ? 9.747 3.349 2.960 1.00 90.50 72 ASN A CA 1
ATOM 556 C C . ASN A 1 72 ? 10.356 1.945 3.098 1.00 90.50 72 ASN A C 1
ATOM 558 O O . ASN A 1 72 ? 11.248 1.731 3.921 1.00 90.50 72 ASN A O 1
ATOM 562 N N . LEU A 1 73 ? 9.850 0.990 2.323 1.00 92.00 73 LEU A N 1
ATOM 563 C CA . LEU A 1 73 ? 10.298 -0.403 2.237 1.00 92.00 73 LEU A CA 1
ATOM 564 C C . LEU A 1 73 ? 11.238 -0.624 1.042 1.00 92.00 73 LEU A C 1
ATOM 566 O O . LEU A 1 73 ? 11.661 -1.753 0.786 1.00 92.00 73 LEU A O 1
ATOM 570 N N . GLY A 1 74 ? 11.587 0.448 0.332 1.00 91.19 74 GLY A N 1
ATOM 571 C CA . GLY A 1 74 ? 12.609 0.475 -0.698 1.00 91.19 74 GLY A CA 1
ATOM 572 C C . GLY A 1 74 ? 12.111 0.165 -2.102 1.00 91.19 74 GLY A C 1
ATOM 573 O O . GLY A 1 74 ? 12.931 -0.229 -2.917 1.00 91.19 74 GLY A O 1
ATOM 574 N N . GLN A 1 75 ? 10.821 0.292 -2.427 1.00 93.06 75 GLN A N 1
ATOM 575 C CA . GLN A 1 75 ? 10.322 0.021 -3.782 1.00 93.06 75 GLN A CA 1
ATOM 576 C C . GLN A 1 75 ? 9.893 1.294 -4.525 1.00 93.06 75 GLN A C 1
ATOM 578 O O . GLN A 1 75 ? 10.300 1.488 -5.669 1.00 93.06 75 GLN A O 1
ATOM 583 N N . ASP A 1 76 ? 9.083 2.165 -3.918 1.00 88.75 76 ASP A N 1
ATOM 584 C CA . ASP A 1 76 ? 8.365 3.248 -4.621 1.00 88.75 76 ASP A CA 1
ATOM 585 C C . ASP A 1 76 ? 9.235 4.258 -5.400 1.00 88.75 76 ASP A C 1
ATOM 587 O O . ASP A 1 76 ? 8.789 4.802 -6.410 1.00 88.75 76 ASP A O 1
ATOM 591 N N . GLY A 1 77 ? 10.490 4.452 -4.994 1.00 89.12 77 GLY A N 1
ATOM 592 C CA . GLY A 1 77 ? 11.465 5.322 -5.661 1.00 89.12 77 GLY A CA 1
ATOM 593 C C . GLY A 1 77 ? 12.336 4.663 -6.740 1.00 89.12 77 GLY A C 1
ATOM 594 O O . GLY A 1 77 ? 13.150 5.354 -7.354 1.00 89.12 77 GLY A O 1
ATOM 595 N N . TYR A 1 78 ? 12.208 3.353 -6.974 1.00 93.50 78 TYR A N 1
ATOM 596 C CA . TYR A 1 78 ? 13.078 2.608 -7.897 1.00 93.50 78 TYR A CA 1
ATOM 597 C C . TYR A 1 78 ? 12.422 2.250 -9.229 1.00 93.50 78 TYR A C 1
ATOM 599 O O . TYR A 1 78 ? 13.132 1.951 -10.190 1.00 93.50 78 TYR A O 1
ATOM 607 N N . TRP A 1 79 ? 11.094 2.303 -9.310 1.00 94.31 79 TRP A N 1
ATOM 608 C CA . TRP A 1 79 ? 10.328 1.749 -10.426 1.00 94.31 79 TRP A CA 1
ATOM 609 C C . TRP A 1 79 ? 9.595 2.826 -11.209 1.00 94.31 79 TRP A C 1
ATOM 611 O O . TRP A 1 79 ? 8.874 3.650 -10.645 1.00 94.31 79 TRP A O 1
ATOM 621 N N . ARG A 1 80 ? 9.735 2.796 -12.536 1.00 92.12 80 ARG A N 1
ATOM 622 C CA . ARG A 1 80 ? 9.053 3.733 -13.424 1.00 92.12 80 ARG A CA 1
ATOM 623 C C . ARG A 1 80 ? 7.679 3.189 -13.815 1.00 92.12 80 ARG A C 1
ATOM 625 O O . ARG A 1 80 ? 7.555 2.251 -14.604 1.00 92.12 80 ARG A O 1
ATOM 632 N N . MET A 1 81 ? 6.633 3.802 -13.267 1.00 94.56 81 MET A N 1
ATOM 633 C CA . MET A 1 81 ? 5.252 3.529 -13.667 1.00 94.56 81 MET A CA 1
ATOM 634 C C . MET A 1 81 ? 4.895 4.359 -14.897 1.00 94.56 81 MET A C 1
ATOM 636 O O . MET A 1 81 ? 5.005 5.583 -14.874 1.00 94.56 81 MET A O 1
ATOM 640 N N . GLU A 1 82 ? 4.448 3.704 -15.966 1.00 93.00 82 GLU A N 1
ATOM 641 C CA . GLU A 1 82 ? 4.098 4.358 -17.228 1.00 93.00 82 GLU A CA 1
ATOM 642 C C . GLU A 1 82 ? 2.609 4.180 -17.567 1.00 93.00 82 GLU A C 1
ATOM 644 O O . GLU A 1 82 ? 1.911 3.300 -17.051 1.00 93.00 82 GLU A O 1
ATOM 649 N N . GLY A 1 83 ? 2.094 5.043 -18.445 1.00 92.88 83 GLY A N 1
ATOM 650 C CA . GLY A 1 83 ? 0.725 4.944 -18.951 1.00 92.88 83 GLY A CA 1
ATOM 651 C C . GLY A 1 83 ? -0.334 5.047 -17.849 1.00 92.88 83 GLY A C 1
ATOM 652 O O . GLY A 1 83 ? -0.349 6.005 -17.079 1.00 92.88 83 GLY A O 1
ATOM 653 N N . GLY A 1 84 ? -1.252 4.079 -17.788 1.00 94.81 84 GLY A N 1
ATOM 654 C CA . GLY A 1 84 ? -2.309 4.038 -16.768 1.00 94.81 84 GLY A CA 1
ATOM 655 C C . GLY A 1 84 ? -1.808 3.688 -15.362 1.00 94.81 84 GLY A C 1
ATOM 656 O O . GLY A 1 84 ? -2.417 4.104 -14.376 1.00 94.81 84 GLY A O 1
ATOM 657 N N . TRP A 1 85 ? -0.676 2.984 -15.247 1.00 95.50 85 TRP A N 1
ATOM 658 C CA . TRP A 1 85 ? -0.138 2.531 -13.961 1.00 95.50 85 TRP A CA 1
ATOM 659 C C . TRP A 1 85 ? 0.341 3.683 -13.080 1.00 95.50 85 TRP A C 1
ATOM 661 O O . TRP A 1 85 ? 0.211 3.599 -11.861 1.00 95.50 85 TRP A O 1
ATOM 671 N N . GLN A 1 86 ? 0.796 4.793 -13.674 1.00 95.62 86 GLN A N 1
ATOM 672 C CA . GLN A 1 86 ? 1.164 5.997 -12.918 1.00 95.62 86 GLN A CA 1
ATOM 673 C C . GLN A 1 86 ? -0.039 6.581 -12.156 1.00 95.62 86 GLN A C 1
ATOM 675 O O . GLN A 1 86 ? 0.089 7.017 -11.016 1.00 95.62 86 GLN A O 1
ATOM 680 N N . TRP A 1 87 ? -1.230 6.538 -12.762 1.00 97.06 87 TRP A N 1
ATOM 681 C CA . TRP A 1 87 ? -2.461 7.041 -12.156 1.00 97.06 87 TRP A CA 1
ATOM 682 C C . TRP A 1 87 ? -3.016 6.065 -11.126 1.00 97.06 87 TRP A C 1
ATOM 684 O O . TRP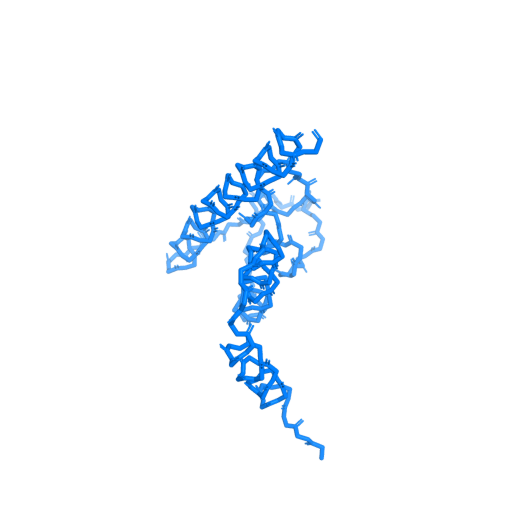 A 1 87 ? -3.516 6.498 -10.091 1.00 97.06 87 TRP A O 1
ATOM 694 N N . ALA A 1 88 ? -2.882 4.758 -11.371 1.00 96.31 88 ALA A N 1
ATOM 695 C CA . ALA A 1 88 ? -3.211 3.738 -10.381 1.00 96.31 88 ALA A CA 1
ATOM 696 C C . ALA A 1 88 ? -2.337 3.885 -9.123 1.00 96.31 88 ALA A C 1
ATOM 698 O O . ALA A 1 88 ? -2.864 3.906 -8.011 1.00 96.31 88 ALA A O 1
ATOM 699 N N . ALA A 1 89 ? -1.025 4.070 -9.300 1.00 96.88 89 ALA A N 1
ATOM 700 C CA . ALA A 1 89 ? -0.086 4.321 -8.213 1.00 96.88 89 ALA A CA 1
ATOM 701 C C . ALA A 1 89 ? -0.418 5.619 -7.462 1.00 96.88 89 ALA A C 1
ATOM 703 O O . ALA A 1 89 ? -0.587 5.597 -6.245 1.00 96.88 89 ALA A O 1
ATOM 704 N N . ALA A 1 90 ? -0.611 6.732 -8.177 1.00 97.12 90 ALA A N 1
ATOM 705 C CA . ALA A 1 90 ? -0.979 8.011 -7.569 1.00 97.12 90 ALA A CA 1
ATOM 706 C C . ALA A 1 90 ? -2.306 7.932 -6.793 1.00 97.12 90 ALA A C 1
ATOM 708 O O . ALA A 1 90 ? -2.408 8.433 -5.674 1.00 97.12 90 ALA A O 1
ATOM 709 N N . GLY A 1 91 ? -3.318 7.264 -7.354 1.00 97.94 91 GLY A N 1
ATOM 710 C CA . GLY A 1 91 ? -4.592 7.031 -6.680 1.00 97.94 91 GLY A CA 1
ATOM 711 C C . GLY A 1 91 ? -4.424 6.218 -5.397 1.00 97.94 91 GLY A C 1
ATOM 712 O O . GLY A 1 91 ? -4.993 6.578 -4.366 1.00 97.94 91 GLY A O 1
ATOM 713 N N . LEU A 1 92 ? -3.601 5.165 -5.435 1.00 97.44 92 LEU A N 1
ATOM 714 C CA . LEU A 1 92 ? -3.317 4.337 -4.265 1.00 97.44 92 LEU A CA 1
ATOM 715 C C . LEU A 1 92 ? -2.603 5.133 -3.161 1.00 97.44 92 LEU A C 1
ATOM 717 O O . LEU A 1 92 ? -2.997 5.017 -2.002 1.00 97.44 92 LEU A O 1
ATOM 721 N N . VAL A 1 93 ? -1.653 6.007 -3.519 1.00 97.56 93 VAL A N 1
ATOM 722 C CA . VAL A 1 93 ? -0.986 6.932 -2.581 1.00 97.56 93 VAL A CA 1
ATOM 723 C C . VAL A 1 93 ? -1.990 7.855 -1.898 1.00 97.56 93 VAL A C 1
ATOM 725 O O . VAL A 1 93 ? -2.001 7.975 -0.671 1.00 97.56 93 VAL A O 1
ATOM 728 N N . LEU A 1 94 ? -2.868 8.496 -2.671 1.00 98.00 94 LEU A N 1
ATOM 729 C CA . LEU A 1 94 ? -3.871 9.412 -2.122 1.00 98.00 94 LEU A CA 1
ATOM 730 C C . LEU A 1 94 ? -4.815 8.698 -1.148 1.00 98.00 94 LEU A C 1
ATOM 732 O O . LEU A 1 94 ? -5.086 9.204 -0.057 1.00 98.00 94 LEU A O 1
ATOM 736 N N . VAL A 1 95 ? -5.288 7.504 -1.512 1.00 96.81 95 VAL A N 1
ATOM 737 C CA . VAL A 1 95 ? -6.144 6.697 -0.633 1.00 96.81 95 VAL A CA 1
ATOM 738 C C . VAL A 1 95 ? -5.381 6.236 0.614 1.00 96.81 95 VAL A C 1
ATOM 740 O O . VAL A 1 95 ? -5.950 6.274 1.707 1.00 96.81 95 VAL A O 1
ATOM 743 N N . GLY A 1 96 ? -4.099 5.879 0.486 1.00 95.12 96 GLY A N 1
ATOM 744 C CA . GLY A 1 96 ? -3.211 5.551 1.605 1.00 95.12 96 GLY A CA 1
ATOM 745 C C . GLY A 1 96 ? -3.132 6.678 2.638 1.00 95.12 96 GLY A C 1
ATOM 746 O O . GLY A 1 96 ? -3.384 6.455 3.824 1.00 95.12 96 GLY A O 1
ATOM 747 N N . TRP A 1 97 ? -2.911 7.920 2.197 1.00 95.88 97 TRP A N 1
ATOM 748 C CA . TRP A 1 97 ? -2.922 9.102 3.072 1.00 95.88 97 TRP A CA 1
ATOM 749 C C . TRP A 1 97 ? -4.270 9.330 3.771 1.00 95.88 97 TRP A C 1
ATOM 751 O O . TRP A 1 97 ? -4.317 9.616 4.974 1.00 95.88 97 TRP A O 1
ATOM 761 N N . VAL A 1 98 ? -5.386 9.175 3.053 1.00 94.25 98 VAL A N 1
ATOM 762 C CA . VAL A 1 98 ? -6.728 9.296 3.648 1.00 94.25 98 VAL A CA 1
ATOM 763 C C . VAL A 1 98 ? -6.944 8.218 4.713 1.00 94.25 98 VAL A C 1
ATOM 765 O O . VAL A 1 98 ? -7.375 8.517 5.828 1.00 94.25 98 VAL A O 1
ATOM 768 N N . LEU A 1 99 ? -6.598 6.963 4.429 1.00 90.81 99 LEU A N 1
ATOM 769 C CA . LEU A 1 99 ? -6.747 5.878 5.397 1.00 90.81 99 LEU A CA 1
ATOM 770 C C . LEU A 1 99 ? -5.840 6.074 6.613 1.00 90.81 99 LEU A C 1
ATOM 772 O O . LEU A 1 99 ? -6.321 5.979 7.743 1.00 90.81 99 LEU A O 1
ATOM 776 N N . ALA A 1 100 ? -4.572 6.429 6.414 1.00 89.56 100 ALA A N 1
ATOM 777 C CA . ALA A 1 100 ? -3.632 6.683 7.502 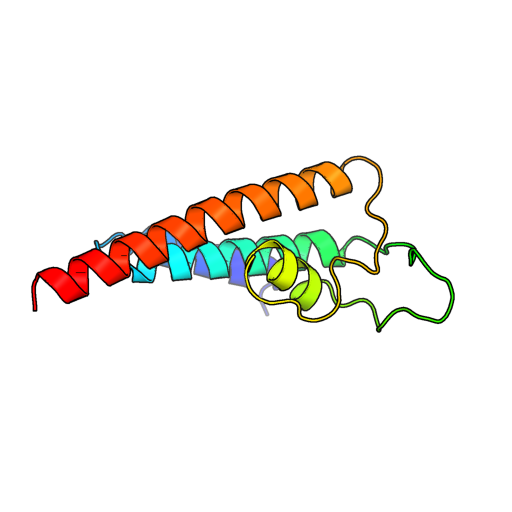1.00 89.56 100 ALA A CA 1
ATOM 778 C C . ALA A 1 100 ? -4.139 7.781 8.454 1.00 89.56 100 ALA A C 1
ATOM 780 O O . ALA A 1 100 ? -4.143 7.600 9.676 1.00 89.56 100 ALA A O 1
ATOM 781 N N . THR A 1 101 ? -4.658 8.887 7.914 1.00 90.88 101 THR A N 1
ATOM 782 C CA . THR A 1 101 ? -5.220 9.972 8.735 1.00 90.88 101 THR A CA 1
ATOM 783 C C . THR A 1 101 ? -6.489 9.544 9.473 1.00 90.88 101 THR A C 1
ATOM 785 O O . THR A 1 101 ? -6.656 9.893 10.643 1.00 90.88 101 THR A O 1
ATOM 788 N N . THR A 1 102 ? -7.359 8.729 8.863 1.00 89.31 102 THR A N 1
ATOM 789 C CA . THR A 1 102 ? -8.538 8.186 9.567 1.00 89.31 102 THR A CA 1
ATOM 790 C C . THR A 1 102 ? -8.168 7.237 10.708 1.00 89.31 102 THR A C 1
ATOM 792 O O . THR A 1 102 ? -8.799 7.303 11.767 1.00 89.31 102 THR A O 1
ATOM 795 N N . VAL A 1 103 ? -7.134 6.400 10.544 1.00 85.25 103 VAL A N 1
ATOM 796 C CA . VAL A 1 103 ? -6.601 5.546 11.621 1.00 85.25 103 VAL A CA 1
ATOM 797 C C . VAL A 1 103 ? -6.062 6.412 12.753 1.00 85.25 103 VAL A C 1
ATOM 799 O O . VAL A 1 103 ? -6.458 6.213 13.902 1.00 85.25 103 VAL A O 1
ATOM 802 N N . ALA A 1 104 ? -5.219 7.401 12.436 1.00 86.62 104 ALA A N 1
ATOM 803 C CA . ALA A 1 104 ? -4.632 8.302 13.425 1.00 86.62 104 ALA A CA 1
ATOM 804 C C . ALA A 1 104 ? -5.717 9.062 14.208 1.00 86.62 104 ALA A C 1
ATOM 806 O O . ALA A 1 104 ? -5.746 9.022 15.438 1.00 86.62 104 ALA A O 1
ATOM 807 N N . ALA A 1 105 ? -6.682 9.664 13.507 1.00 86.69 105 ALA A N 1
ATOM 808 C CA . ALA A 1 105 ? -7.802 10.366 14.127 1.00 86.69 105 ALA A CA 1
ATOM 809 C C . ALA A 1 105 ? -8.688 9.431 14.970 1.00 86.69 105 ALA A C 1
ATOM 811 O O . ALA A 1 105 ? -9.164 9.814 16.044 1.00 86.69 105 ALA A O 1
ATOM 812 N N . GLY A 1 106 ? -8.909 8.198 14.505 1.00 82.00 106 GLY A N 1
ATOM 813 C CA . GLY A 1 106 ? -9.634 7.166 15.240 1.00 82.00 106 GLY A CA 1
ATOM 814 C C . GLY A 1 106 ? -8.926 6.766 16.536 1.00 82.00 106 GLY A C 1
ATOM 815 O O . GLY A 1 106 ? -9.571 6.703 17.584 1.00 82.00 106 GLY A O 1
ATOM 816 N N . ALA A 1 107 ? -7.609 6.563 16.484 1.00 82.69 107 ALA A N 1
ATOM 817 C CA . ALA A 1 107 ? -6.783 6.238 17.643 1.00 82.69 107 ALA A CA 1
ATOM 818 C C . ALA A 1 107 ? -6.786 7.374 18.680 1.00 82.69 107 ALA A C 1
ATOM 820 O O . ALA A 1 107 ? -7.059 7.129 19.855 1.00 82.69 107 ALA A O 1
ATOM 821 N N . SER A 1 108 ? -6.603 8.630 18.254 1.00 82.00 108 SER A N 1
ATOM 822 C CA . SER A 1 108 ? -6.647 9.789 19.159 1.00 82.00 108 SER A CA 1
ATOM 823 C C . SER A 1 108 ? -7.993 9.935 19.880 1.00 82.00 108 SER A C 1
ATOM 825 O O . SER A 1 108 ? -8.036 10.334 21.043 1.00 82.00 108 SER A O 1
ATOM 827 N N . ARG A 1 109 ? -9.111 9.596 19.220 1.00 77.81 109 ARG A N 1
ATOM 828 C CA . ARG A 1 109 ? -10.449 9.624 19.840 1.00 77.81 109 ARG A CA 1
ATOM 829 C C . ARG A 1 109 ? -10.652 8.529 20.884 1.00 77.81 109 ARG A C 1
ATOM 831 O O . ARG A 1 109 ? -11.397 8.764 21.830 1.00 77.81 109 ARG A O 1
ATOM 838 N N . LEU A 1 110 ? -10.031 7.360 20.714 1.00 78.06 110 LEU A N 1
ATOM 839 C CA . LEU A 1 110 ? -10.079 6.291 21.715 1.00 78.06 110 LEU A CA 1
ATOM 840 C C . LEU A 1 110 ? -9.281 6.675 22.963 1.00 78.06 110 LEU A C 1
ATOM 842 O O . LEU A 1 110 ? -9.791 6.516 24.065 1.00 78.06 110 LEU A O 1
ATOM 846 N N . LEU A 1 111 ? -8.093 7.262 22.787 1.00 79.50 111 LEU A N 1
ATOM 847 C CA . LEU A 1 111 ? -7.248 7.703 23.902 1.00 79.50 111 LEU A CA 1
ATOM 848 C C . LEU A 1 111 ? -7.884 8.835 24.724 1.00 79.50 111 LEU A C 1
ATOM 850 O O . LEU A 1 111 ? -7.730 8.859 25.933 1.00 79.50 111 LEU A O 1
ATOM 854 N N . ARG A 1 112 ? -8.636 9.753 24.100 1.00 75.44 112 ARG A N 1
ATOM 855 C CA . ARG A 1 112 ? -9.343 10.839 24.818 1.00 75.44 112 ARG A CA 1
ATOM 856 C C . ARG A 1 112 ? -10.596 10.400 25.585 1.00 75.44 112 ARG A C 1
ATOM 858 O O . ARG A 1 112 ? -11.190 11.236 26.260 1.00 75.44 112 ARG A O 1
ATOM 865 N N . ARG A 1 113 ? -11.060 9.161 25.409 1.00 66.69 113 ARG A N 1
ATOM 866 C CA . ARG A 1 113 ? -12.263 8.621 26.072 1.00 66.69 113 ARG A CA 1
ATOM 867 C C . ARG A 1 113 ? -11.940 7.562 27.133 1.00 66.69 113 ARG A C 1
ATOM 869 O O . ARG A 1 113 ? -12.880 7.046 27.732 1.00 66.69 113 ARG A O 1
ATOM 876 N N . GLY A 1 114 ? -10.663 7.219 27.292 1.00 54.66 114 GLY A N 1
ATOM 877 C CA . GLY A 1 114 ? -10.151 6.343 28.346 1.00 54.66 114 GLY A CA 1
ATOM 878 C C . GLY A 1 114 ? -9.557 7.128 29.501 1.00 54.66 114 GLY A C 1
ATOM 879 O O . GLY A 1 114 ? -9.350 8.352 29.335 1.00 54.66 114 GLY A O 1
#

Secondary structure (DSSP, 8-state):
---HHHHHHHHHHHHHH----STHHHHHHHHHHHHHHHHHHTT--PEESSTT------HHHHHHHHH-TT---S-TTTEE--TTHHHHHHHHHHHHHHHHHHHHHHHHHHHTT-

Radius of gyration: 16.3 Å; chains: 1; bounding box: 43×37×47 Å